Protein AF-A0A8H3S093-F1 (afdb_monomer)

InterPro domains:
  IPR012475 Fucose-specific lectin [PF07938] (2-102)

Solvent-accessible surface area (backbone atoms only — not comparable to full-atom values): 6795 Å² total; per-residue (Å²): 112,37,74,47,97,87,77,40,79,42,87,49,93,78,81,72,85,87,65,58,88,87,46,29,66,22,63,36,65,46,97,79,62,31,41,37,40,36,40,34,33,66,38,38,43,39,41,48,46,46,83,92,44,96,62,79,44,76,58,61,65,67,68,41,68,28,38,77,83,28,59,41,44,48,49,57,48,78,70,92,85,45,56,35,36,42,38,40,34,24,60,47,101,90,40,76,35,44,38,38,42,41,76,102,47,84,46,79,51,83,73,81,84,129

Mean predicted aligned error: 9.47 Å

Secondary structure (DSSP, 8-state):
-EEETTTEEE------TTPPTT--EEEEE-TTS-EEEEE-SSEEEEEEE-SS----B------EE--TT--EEEEEEE-SS-EEEEEEEEEETTEEEEEEEETTEEEEE-----

Structure (mmCIF, N/CA/C/O backbone):
data_AF-A0A8H3S093-F1
#
_entry.id   AF-A0A8H3S093-F1
#
loop_
_atom_site.group_PDB
_atom_site.id
_atom_site.type_symbol
_atom_site.label_atom_id
_atom_site.label_alt_id
_atom_site.label_comp_id
_atom_site.label_asym_id
_atom_site.label_entity_id
_atom_site.label_seq_id
_atom_site.pdbx_PDB_ins_code
_atom_site.Cartn_x
_atom_site.Cartn_y
_atom_site.Cartn_z
_atom_site.occupancy
_atom_site.B_iso_or_equiv
_atom_site.auth_seq_id
_atom_site.auth_comp_id
_atom_site.auth_asym_id
_atom_site.auth_atom_id
_atom_site.pdbx_PDB_model_num
ATOM 1 N N . MET A 1 1 ? 12.027 3.889 4.904 1.00 78.25 1 MET A N 1
ATOM 2 C CA . MET A 1 1 ? 13.365 3.557 4.366 1.00 78.25 1 MET A CA 1
ATOM 3 C C . MET A 1 1 ? 13.195 3.205 2.900 1.00 78.25 1 MET A C 1
ATOM 5 O O . MET A 1 1 ? 12.132 2.703 2.552 1.00 78.25 1 MET A O 1
ATOM 9 N N . ALA A 1 2 ? 14.175 3.507 2.061 1.00 81.44 2 ALA A N 1
ATOM 10 C CA . ALA A 1 2 ? 14.236 3.078 0.668 1.00 81.44 2 ALA A CA 1
ATOM 11 C C . ALA A 1 2 ? 15.489 2.216 0.494 1.00 81.44 2 ALA A C 1
ATOM 13 O O . ALA A 1 2 ? 16.466 2.439 1.204 1.00 81.44 2 ALA A O 1
ATOM 14 N N . HIS A 1 3 ? 15.439 1.226 -0.389 1.00 86.38 3 HIS A N 1
ATOM 15 C CA . HIS A 1 3 ? 16.605 0.432 -0.753 1.00 86.38 3 HIS A CA 1
ATOM 16 C C . HIS A 1 3 ? 16.798 0.523 -2.258 1.00 86.38 3 HIS A C 1
ATOM 18 O O . HIS A 1 3 ? 15.862 0.237 -3.005 1.00 86.38 3 HIS A O 1
ATOM 24 N N . ASP A 1 4 ? 18.001 0.863 -2.692 1.00 87.75 4 ASP A N 1
ATOM 25 C CA . ASP A 1 4 ? 18.434 0.704 -4.076 1.00 87.75 4 ASP A CA 1
ATOM 26 C C . ASP A 1 4 ? 19.730 -0.115 -4.122 1.00 87.75 4 ASP A C 1
ATOM 28 O O . ASP A 1 4 ? 20.424 -0.264 -3.114 1.00 87.75 4 ASP A O 1
ATOM 32 N N . SER A 1 5 ? 20.014 -0.723 -5.274 1.00 91.50 5 SER A N 1
ATOM 33 C CA . SER A 1 5 ? 21.160 -1.627 -5.434 1.00 91.50 5 SER A CA 1
ATOM 34 C C . SER A 1 5 ? 22.510 -0.946 -5.243 1.00 91.50 5 SER A C 1
ATOM 36 O O . SER A 1 5 ? 23.484 -1.628 -4.929 1.00 91.50 5 SER A O 1
ATOM 38 N N . ASP A 1 6 ? 22.568 0.371 -5.430 1.00 93.50 6 ASP A N 1
ATOM 39 C CA . ASP A 1 6 ? 23.817 1.112 -5.569 1.00 93.50 6 ASP A CA 1
ATOM 40 C C . ASP A 1 6 ? 24.219 1.774 -4.246 1.00 93.50 6 ASP A C 1
ATOM 42 O O . ASP A 1 6 ? 25.403 1.864 -3.919 1.00 93.50 6 ASP A O 1
ATOM 46 N N . SER A 1 7 ? 23.234 2.215 -3.462 1.00 90.06 7 SER A N 1
ATOM 47 C CA . SER A 1 7 ? 23.413 2.957 -2.214 1.00 90.06 7 SER A CA 1
ATOM 48 C C . SER A 1 7 ? 22.907 2.216 -0.969 1.00 90.06 7 SER A C 1
ATOM 50 O O . SER A 1 7 ? 23.182 2.635 0.159 1.00 90.06 7 SER A O 1
ATOM 52 N N . GLY A 1 8 ? 22.232 1.074 -1.146 1.00 93.12 8 GLY A N 1
ATOM 53 C CA . GLY A 1 8 ? 21.691 0.269 -0.054 1.00 93.12 8 GLY A CA 1
ATOM 54 C C . GLY A 1 8 ? 20.500 0.943 0.630 1.00 93.12 8 GLY A C 1
ATOM 55 O O . GLY A 1 8 ? 19.668 1.577 -0.015 1.00 93.12 8 GLY A O 1
ATOM 56 N N . TRP A 1 9 ? 20.374 0.776 1.952 1.00 92.94 9 TRP A N 1
ATOM 57 C CA . TRP A 1 9 ? 19.267 1.356 2.722 1.00 92.94 9 TRP A CA 1
ATOM 58 C C . TRP A 1 9 ? 19.492 2.839 3.029 1.00 92.94 9 TRP A C 1
ATOM 60 O O . TRP A 1 9 ? 20.411 3.202 3.761 1.00 92.94 9 TRP A O 1
ATOM 70 N N . THR A 1 10 ? 18.580 3.689 2.565 1.00 91.00 10 THR A N 1
ATOM 71 C CA . THR A 1 10 ? 18.584 5.136 2.801 1.00 91.00 10 THR A CA 1
ATOM 72 C C . THR A 1 10 ? 17.262 5.630 3.400 1.00 91.00 10 THR A C 1
ATOM 74 O O . THR A 1 10 ? 16.228 4.941 3.424 1.00 91.00 10 THR A O 1
ATOM 77 N N . LEU A 1 11 ? 17.274 6.852 3.942 1.00 85.69 11 LEU A N 1
ATOM 78 C CA . LEU A 1 11 ? 16.047 7.529 4.355 1.00 85.69 11 LEU A CA 1
ATOM 79 C C . LEU A 1 11 ? 15.252 7.935 3.110 1.00 85.69 11 LEU A C 1
ATOM 81 O O . LEU A 1 11 ? 15.689 8.759 2.313 1.00 85.69 11 LEU A O 1
ATOM 85 N N . GLY A 1 12 ? 14.062 7.354 2.958 1.00 77.75 12 GLY A N 1
ATOM 86 C CA . GLY A 1 12 ? 13.149 7.701 1.872 1.00 77.75 12 GLY A CA 1
ATOM 87 C C . GLY A 1 12 ? 12.471 9.050 2.114 1.00 77.75 12 GLY A C 1
ATOM 88 O O . GLY A 1 12 ? 12.177 9.409 3.250 1.00 77.75 12 GLY A O 1
ATOM 89 N N . SER A 1 13 ? 12.160 9.770 1.036 1.00 75.81 13 SER A N 1
ATOM 90 C CA . SER A 1 13 ? 11.516 11.092 1.086 1.00 75.81 13 SER A CA 1
ATOM 91 C C . SER A 1 13 ? 9.987 11.048 1.264 1.00 75.81 13 SER A C 1
ATOM 93 O O . SER A 1 13 ? 9.328 12.075 1.119 1.00 75.81 13 SER A O 1
ATOM 95 N N . PHE A 1 14 ? 9.399 9.861 1.431 1.00 76.81 14 PHE A N 1
ATOM 96 C CA . PHE A 1 14 ? 7.949 9.670 1.450 1.00 76.81 14 PHE A CA 1
ATOM 97 C C . PHE A 1 14 ? 7.385 9.859 2.860 1.00 76.81 14 PHE A C 1
ATOM 99 O O . PHE A 1 14 ? 7.907 9.298 3.823 1.00 76.81 14 PHE A O 1
ATOM 106 N N . SER A 1 15 ? 6.283 10.599 2.963 1.00 75.12 15 SER A N 1
ATOM 107 C CA . SER A 1 15 ? 5.515 10.763 4.193 1.00 75.12 15 SER A CA 1
ATOM 108 C C . SER A 1 15 ? 4.017 10.757 3.892 1.00 75.12 15 SER A C 1
ATOM 110 O O . SER A 1 15 ? 3.572 11.265 2.863 1.00 75.12 15 SER A O 1
ATOM 112 N N . VAL A 1 16 ? 3.234 10.173 4.802 1.00 72.00 16 VAL A N 1
ATOM 113 C CA . VAL A 1 16 ? 1.769 10.252 4.773 1.00 72.00 16 VAL A CA 1
ATOM 114 C C . VAL A 1 16 ? 1.354 11.407 5.686 1.00 72.00 16 VAL A C 1
ATOM 116 O O . VAL A 1 16 ? 1.550 11.307 6.902 1.00 72.00 16 VAL A O 1
ATOM 119 N N . PRO A 1 17 ? 0.824 12.519 5.150 1.00 68.25 17 PRO A N 1
ATOM 120 C CA . PRO A 1 17 ? 0.384 13.626 5.987 1.00 68.25 17 PRO A CA 1
ATOM 121 C C . PRO A 1 17 ? -0.814 13.193 6.840 1.00 68.25 17 PRO A C 1
ATOM 123 O O . PRO 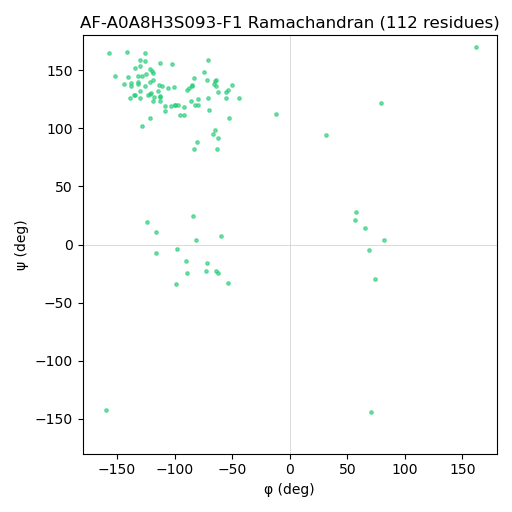A 1 17 ? -1.726 12.537 6.343 1.00 68.25 17 PRO A O 1
ATOM 126 N N . ASN A 1 18 ? -0.828 13.595 8.113 1.00 70.44 18 ASN A N 1
ATOM 127 C CA . ASN A 1 18 ? -1.937 13.357 9.048 1.00 70.44 18 ASN A CA 1
ATOM 128 C C . ASN A 1 18 ? -2.309 11.874 9.259 1.00 70.44 18 ASN A C 1
ATOM 130 O O . ASN A 1 18 ? -3.460 11.571 9.575 1.00 70.44 18 ASN A O 1
ATOM 134 N N . ALA A 1 19 ? -1.360 10.945 9.094 1.00 71.56 19 ALA A N 1
ATOM 135 C CA . ALA A 1 19 ? -1.582 9.550 9.466 1.00 71.56 19 ALA A CA 1
ATOM 136 C C . ALA A 1 19 ? -1.837 9.440 10.978 1.00 71.56 19 ALA A C 1
ATOM 138 O O . ALA A 1 19 ? -1.084 9.985 11.789 1.00 71.56 19 ALA A O 1
ATOM 139 N N . ILE A 1 20 ? -2.895 8.724 11.355 1.00 79.56 20 ILE A N 1
ATOM 140 C CA . ILE A 1 20 ? -3.181 8.423 12.757 1.00 79.56 20 ILE A CA 1
ATOM 141 C C . ILE A 1 20 ? -2.144 7.383 13.218 1.00 79.56 20 ILE A C 1
ATOM 143 O O . ILE A 1 20 ? -1.774 6.498 12.438 1.00 79.56 20 ILE A O 1
ATOM 147 N N . PRO A 1 21 ? -1.626 7.454 14.458 1.00 83.31 21 PRO A N 1
ATOM 148 C CA . PRO A 1 21 ? -0.778 6.393 14.986 1.00 83.31 21 PRO A CA 1
ATOM 149 C C . PRO A 1 21 ? -1.427 5.018 14.794 1.00 83.31 21 PRO A C 1
ATOM 151 O O . PRO A 1 21 ? -2.623 4.863 15.017 1.00 83.31 21 PRO A O 1
ATOM 154 N N . GLN A 1 22 ? -0.626 4.029 14.387 1.00 82.44 22 GLN A N 1
ATOM 155 C CA . GLN A 1 22 ? -1.083 2.663 14.084 1.00 82.44 22 GLN A CA 1
ATOM 156 C C . GLN A 1 22 ? -2.024 2.533 12.871 1.00 82.44 22 GLN A C 1
ATOM 158 O O . GLN A 1 22 ? -2.608 1.471 12.665 1.00 82.44 22 GLN A O 1
ATOM 163 N N . THR A 1 23 ? -2.137 3.564 12.027 1.00 83.06 23 THR A N 1
ATOM 164 C CA . THR A 1 23 ? -2.782 3.444 10.715 1.00 83.06 23 THR A CA 1
ATOM 165 C C . THR A 1 23 ? -2.129 2.323 9.902 1.00 83.06 23 THR A C 1
ATOM 167 O O . THR A 1 23 ? -0.915 2.317 9.683 1.00 83.06 23 THR A O 1
ATOM 170 N N . ALA A 1 24 ? -2.952 1.387 9.427 1.00 85.94 24 ALA A N 1
ATOM 171 C CA . ALA A 1 24 ? -2.518 0.344 8.510 1.00 85.94 24 ALA A CA 1
ATOM 172 C C . ALA A 1 24 ? -2.085 0.954 7.172 1.00 85.94 24 ALA A C 1
ATOM 174 O O . ALA A 1 24 ? -2.725 1.880 6.670 1.00 85.94 24 ALA A O 1
ATOM 175 N N . LEU A 1 25 ? -1.020 0.409 6.589 1.00 85.69 25 LEU A N 1
ATOM 176 C CA . LEU A 1 25 ? -0.474 0.828 5.304 1.00 85.69 25 LEU A CA 1
ATOM 177 C C . LEU A 1 25 ? -0.384 -0.376 4.371 1.00 85.69 25 LEU A C 1
ATOM 179 O O . LEU A 1 25 ? 0.102 -1.430 4.776 1.00 85.69 25 LEU A O 1
ATOM 183 N N . ALA A 1 26 ? -0.786 -0.195 3.117 1.00 87.06 26 ALA A N 1
ATOM 184 C CA . ALA A 1 26 ? -0.457 -1.103 2.028 1.00 87.06 26 ALA A CA 1
ATOM 185 C C . ALA A 1 26 ? 0.221 -0.330 0.908 1.00 87.06 26 ALA A C 1
ATOM 187 O O . ALA A 1 26 ? -0.078 0.838 0.657 1.00 87.06 26 ALA A O 1
ATOM 188 N N . VAL A 1 27 ? 1.138 -1.003 0.229 1.00 85.25 27 VAL A N 1
ATOM 189 C CA . VAL A 1 27 ? 1.907 -0.424 -0.864 1.00 85.25 27 VAL A CA 1
ATOM 190 C C . VAL A 1 27 ? 1.861 -1.383 -2.035 1.00 85.25 27 VAL A C 1
ATOM 192 O O . VAL A 1 27 ? 2.002 -2.591 -1.857 1.00 85.25 27 VAL A O 1
ATOM 195 N N . THR A 1 28 ? 1.684 -0.840 -3.230 1.00 85.62 28 THR A N 1
ATOM 196 C CA . THR A 1 28 ? 1.880 -1.579 -4.471 1.00 85.62 28 THR A CA 1
ATOM 197 C C . THR A 1 28 ? 2.682 -0.739 -5.454 1.00 85.62 28 THR A C 1
ATOM 199 O O . THR A 1 28 ? 2.676 0.494 -5.392 1.00 85.62 28 THR A O 1
ATOM 202 N N . THR A 1 29 ? 3.414 -1.418 -6.327 1.00 82.06 29 THR A N 1
ATOM 203 C CA . THR A 1 29 ? 4.185 -0.805 -7.404 1.00 82.06 29 THR A CA 1
ATOM 204 C C . THR A 1 29 ? 3.586 -1.188 -8.743 1.00 82.06 29 THR A C 1
ATOM 206 O O . THR A 1 29 ? 2.877 -2.188 -8.868 1.00 82.06 29 THR A O 1
ATOM 209 N N . THR A 1 30 ? 3.836 -0.366 -9.748 1.00 75.94 30 THR A N 1
ATOM 210 C CA . THR A 1 30 ? 3.243 -0.506 -11.075 1.00 75.94 30 THR A CA 1
ATOM 211 C C . THR A 1 30 ? 4.338 -0.435 -12.133 1.00 75.94 30 THR A C 1
ATOM 213 O O . THR A 1 30 ? 5.441 0.037 -11.861 1.00 75.94 30 THR A O 1
ATOM 216 N N . GLU A 1 31 ? 4.065 -0.959 -13.329 1.00 72.69 31 GLU A N 1
ATOM 217 C CA . GLU A 1 31 ? 5.069 -1.070 -14.403 1.00 72.69 31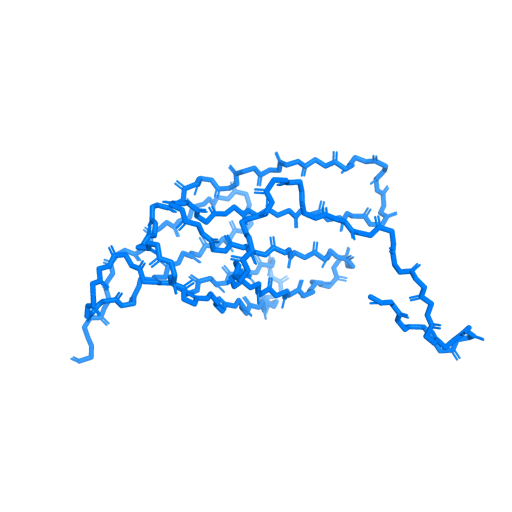 GLU A CA 1
ATOM 218 C C . GLU A 1 31 ? 5.602 0.293 -14.875 1.00 72.69 31 GLU A C 1
ATOM 220 O O . GLU A 1 31 ? 6.730 0.387 -15.342 1.00 72.69 31 GLU A O 1
ATOM 225 N N . ASP A 1 32 ? 4.826 1.363 -14.698 1.00 69.25 32 ASP A N 1
ATOM 226 C CA . ASP A 1 32 ? 5.211 2.755 -14.955 1.00 69.25 32 ASP A CA 1
ATOM 227 C C . ASP A 1 32 ? 5.966 3.407 -13.779 1.00 69.25 32 ASP A C 1
ATOM 229 O O . ASP A 1 32 ? 5.922 4.627 -13.610 1.00 69.25 32 ASP A O 1
ATOM 233 N N . GLU A 1 33 ? 6.616 2.594 -12.939 1.00 66.62 33 GLU A N 1
ATOM 234 C CA . GLU A 1 33 ? 7.357 3.004 -11.736 1.00 66.62 33 GLU A CA 1
ATOM 235 C C . GLU A 1 33 ? 6.516 3.802 -10.723 1.00 66.62 33 GLU A C 1
ATOM 237 O O . GLU A 1 33 ? 7.034 4.527 -9.866 1.00 66.62 33 GLU A O 1
ATOM 242 N N . GLY A 1 34 ? 5.192 3.670 -10.796 1.00 73.69 34 GLY A N 1
ATOM 243 C CA . GLY A 1 34 ? 4.281 4.267 -9.837 1.00 73.69 34 GLY A CA 1
ATOM 244 C C . GLY A 1 34 ? 4.373 3.544 -8.500 1.00 73.69 34 GLY A C 1
ATOM 245 O O . GLY A 1 34 ? 4.189 2.331 -8.417 1.00 73.69 34 GLY A O 1
ATOM 246 N N . ILE A 1 35 ? 4.614 4.292 -7.423 1.00 76.94 35 ILE A N 1
ATOM 247 C CA . ILE A 1 35 ? 4.409 3.792 -6.059 1.00 76.94 35 ILE A CA 1
ATOM 248 C C . ILE A 1 35 ? 3.040 4.275 -5.601 1.00 76.94 35 ILE A C 1
ATOM 250 O O . ILE A 1 35 ? 2.799 5.485 -5.526 1.00 76.94 35 ILE A O 1
ATOM 254 N N . HIS A 1 36 ? 2.166 3.325 -5.285 1.00 77.88 36 HIS A N 1
ATOM 255 C CA . HIS A 1 36 ? 0.825 3.563 -4.776 1.00 77.88 36 HIS A CA 1
ATOM 256 C C . HIS A 1 36 ? 0.774 3.181 -3.303 1.00 77.88 36 HIS A C 1
ATOM 258 O O . HIS A 1 36 ? 1.010 2.027 -2.945 1.00 77.88 36 HIS A O 1
ATOM 264 N N . VAL A 1 37 ? 0.468 4.154 -2.448 1.00 79.00 37 VAL A N 1
ATOM 265 C CA . VAL A 1 37 ? 0.341 3.944 -1.004 1.00 79.00 37 VAL A CA 1
ATOM 266 C C . VAL A 1 37 ? -1.108 4.132 -0.590 1.00 79.00 37 VAL A C 1
ATOM 268 O O . VAL A 1 37 ? -1.709 5.171 -0.869 1.00 79.00 37 VAL A O 1
ATOM 271 N N . TYR A 1 38 ? -1.633 3.128 0.103 1.00 81.00 38 TYR A N 1
ATOM 272 C CA . TYR A 1 38 ? -2.964 3.097 0.686 1.00 81.00 38 TYR A CA 1
ATOM 273 C C . TYR A 1 38 ? -2.844 3.086 2.195 1.00 81.00 38 TYR A C 1
ATOM 275 O O . TYR A 1 38 ? -2.013 2.364 2.748 1.00 81.00 38 TYR A O 1
ATOM 283 N N . TYR A 1 39 ? -3.673 3.873 2.865 1.00 79.06 39 TYR A N 1
ATOM 284 C CA . TYR A 1 39 ? -3.641 3.959 4.315 1.00 79.06 39 TYR A CA 1
ATOM 285 C C . TYR A 1 39 ? -5.042 3.972 4.917 1.00 79.06 39 TYR A C 1
ATOM 287 O O . TYR A 1 39 ? -5.959 4.581 4.366 1.00 79.06 39 TYR A O 1
ATOM 295 N N . GLY A 1 40 ? -5.191 3.247 6.027 1.00 68.94 40 GLY A N 1
ATOM 296 C CA . GLY A 1 40 ? -6.445 3.058 6.753 1.00 68.94 40 GLY A CA 1
ATOM 297 C C . GLY A 1 40 ? -6.750 4.176 7.754 1.00 68.94 40 GLY A C 1
ATOM 298 O O . GLY A 1 40 ? -5.885 4.617 8.514 1.00 68.94 40 GLY A O 1
ATOM 299 N N . GLY A 1 41 ? -8.010 4.606 7.790 1.00 68.75 41 GLY A N 1
ATOM 300 C CA . GLY A 1 41 ? -8.544 5.593 8.730 1.00 68.75 41 GLY A CA 1
ATOM 301 C C . GLY A 1 41 ? -10.066 5.472 8.824 1.00 68.75 41 GLY A C 1
ATOM 302 O O . GLY A 1 41 ? -10.602 4.371 8.744 1.00 68.75 41 GLY A O 1
ATOM 303 N N . SER A 1 42 ? -10.781 6.593 8.944 1.00 58.88 42 SER A N 1
ATOM 304 C CA . SER A 1 42 ? -12.219 6.640 8.615 1.00 58.88 42 SER A CA 1
ATOM 305 C C . SER A 1 42 ? -12.470 6.555 7.104 1.00 58.88 42 SER A C 1
ATOM 307 O O . SER A 1 42 ? -13.590 6.277 6.673 1.00 58.88 42 SER A O 1
ATOM 309 N N . THR A 1 43 ? -11.423 6.790 6.311 1.00 62.53 43 THR A N 1
ATOM 310 C CA . THR A 1 43 ? -11.441 6.750 4.854 1.00 62.53 43 THR A CA 1
ATOM 311 C C . THR A 1 43 ? -10.131 6.191 4.304 1.00 62.53 43 THR A C 1
ATOM 313 O O . THR A 1 43 ? -9.054 6.566 4.768 1.00 62.53 43 THR A O 1
ATOM 316 N N . ILE A 1 44 ? -10.217 5.330 3.288 1.00 61.41 44 ILE A N 1
ATOM 317 C CA . ILE A 1 44 ? -9.063 4.859 2.516 1.00 61.41 44 ILE A CA 1
ATOM 318 C C . ILE A 1 44 ? -8.679 5.928 1.499 1.00 61.41 44 ILE A C 1
ATOM 320 O O . ILE A 1 44 ? -9.504 6.341 0.685 1.00 61.41 44 ILE A O 1
ATOM 324 N N . ALA A 1 45 ? -7.422 6.359 1.526 1.00 62.28 45 ALA A N 1
ATOM 325 C CA . ALA A 1 45 ? -6.866 7.302 0.562 1.00 62.28 45 ALA A CA 1
ATOM 326 C C . ALA A 1 45 ? -5.692 6.679 -0.201 1.00 62.28 45 ALA A C 1
ATOM 328 O O . ALA A 1 45 ? -4.971 5.834 0.327 1.00 62.28 45 ALA A O 1
ATOM 329 N N . CYS A 1 46 ? -5.513 7.116 -1.448 1.00 64.44 46 CYS A N 1
ATOM 330 C CA . CYS A 1 46 ? -4.431 6.695 -2.332 1.00 64.44 46 CYS A CA 1
ATOM 331 C C . CYS A 1 46 ? -3.464 7.856 -2.560 1.00 64.44 46 CYS A C 1
ATOM 333 O O . CYS A 1 46 ? -3.885 8.979 -2.849 1.00 64.44 46 CYS A O 1
ATOM 335 N N . TRP A 1 47 ? -2.166 7.571 -2.503 1.00 64.56 47 TRP A N 1
ATOM 336 C CA . TRP A 1 47 ? -1.120 8.497 -2.919 1.00 64.56 47 TRP A CA 1
ATOM 337 C C . TRP A 1 47 ? -0.271 7.870 -4.017 1.00 64.56 47 TRP A C 1
ATOM 339 O O . TRP A 1 47 ? 0.196 6.745 -3.851 1.00 64.56 47 TRP A O 1
ATOM 349 N N . ARG A 1 48 ? -0.070 8.590 -5.126 1.00 63.34 48 ARG A N 1
ATOM 350 C CA . ARG A 1 48 ? 0.773 8.151 -6.243 1.00 63.34 48 ARG A CA 1
ATOM 351 C C . ARG A 1 48 ? 1.996 9.051 -6.337 1.00 63.34 48 ARG A C 1
ATOM 353 O O . ARG A 1 48 ? 1.859 10.261 -6.504 1.00 63.34 48 ARG A O 1
ATOM 360 N N . LYS A 1 49 ? 3.188 8.457 -6.284 1.00 58.12 49 LYS A N 1
ATOM 361 C CA . LYS A 1 49 ? 4.425 9.113 -6.724 1.00 58.12 49 LYS A CA 1
ATOM 362 C C . LYS A 1 49 ? 4.755 8.601 -8.124 1.00 58.12 49 LYS A C 1
ATOM 364 O O . LYS A 1 49 ? 4.923 7.398 -8.281 1.00 58.12 49 LYS A O 1
ATOM 369 N N . SER A 1 50 ? 4.832 9.488 -9.115 1.00 56.12 50 SER A N 1
ATOM 370 C CA . SER A 1 50 ? 5.373 9.163 -10.442 1.00 56.12 50 SER A CA 1
ATOM 371 C C . SER A 1 50 ? 6.810 9.675 -10.532 1.00 56.12 50 SER A C 1
ATOM 373 O O . SER A 1 50 ? 7.090 10.793 -10.100 1.00 56.12 50 SER A O 1
ATOM 375 N N . THR A 1 51 ? 7.724 8.868 -11.069 1.00 49.31 51 THR A N 1
ATOM 376 C CA . THR A 1 51 ? 9.116 9.262 -11.343 1.00 49.31 51 THR A CA 1
ATOM 377 C C . THR A 1 51 ? 9.226 10.225 -12.532 1.00 49.31 51 THR A C 1
ATOM 379 O O . THR A 1 51 ? 10.170 11.008 -12.593 1.00 49.31 51 THR A O 1
ATOM 382 N N . MET A 1 52 ? 8.233 10.239 -13.432 1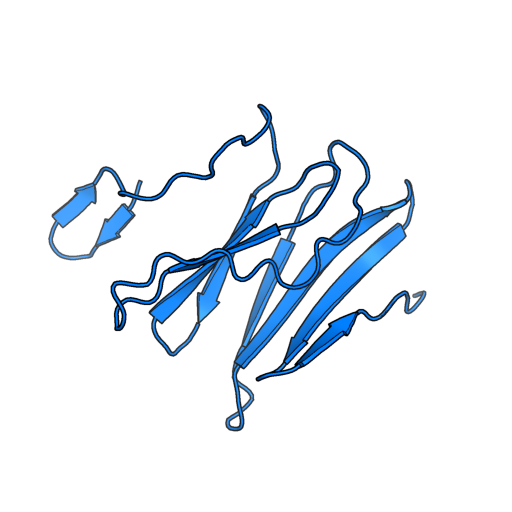.00 38.94 52 MET A N 1
ATOM 383 C CA . MET A 1 52 ? 8.238 11.028 -14.676 1.00 38.94 52 MET A CA 1
ATOM 384 C C . MET A 1 52 ? 7.652 12.441 -14.546 1.00 38.94 52 MET A C 1
ATOM 386 O O . MET A 1 52 ? 7.846 13.275 -15.429 1.00 38.94 52 MET A O 1
ATOM 390 N N . LEU A 1 53 ? 6.939 12.743 -13.460 1.00 34.12 53 LEU A N 1
ATOM 391 C CA . LEU A 1 53 ? 6.355 14.059 -13.215 1.00 34.12 53 LEU A CA 1
ATOM 392 C C . LEU A 1 53 ? 6.626 14.462 -11.767 1.00 34.12 53 LEU A C 1
ATOM 394 O O . LEU A 1 53 ? 6.259 13.754 -10.836 1.00 34.12 53 LEU A O 1
ATOM 398 N N . THR A 1 54 ? 7.162 15.665 -11.563 1.00 33.75 54 THR A N 1
ATOM 399 C CA . THR A 1 54 ? 7.254 16.364 -10.263 1.00 33.75 54 THR A CA 1
ATOM 400 C C . THR A 1 54 ? 5.889 16.627 -9.609 1.00 33.75 54 THR A C 1
ATOM 402 O O . THR A 1 54 ? 5.801 17.303 -8.583 1.00 33.75 54 THR A O 1
ATOM 405 N N . GLN A 1 55 ? 4.807 16.086 -10.170 1.00 36.69 55 GLN A N 1
ATOM 406 C CA . GLN A 1 55 ? 3.463 16.195 -9.648 1.00 36.69 55 GLN A CA 1
ATOM 407 C C . GLN A 1 55 ? 3.228 15.139 -8.566 1.00 36.69 55 GLN A C 1
ATOM 409 O O . GLN A 1 55 ? 2.650 14.074 -8.763 1.00 36.69 55 GLN A O 1
ATOM 414 N N . VAL A 1 56 ? 3.696 15.501 -7.380 1.00 40.31 56 VAL A N 1
ATOM 415 C CA . VAL A 1 56 ? 3.256 14.978 -6.094 1.00 40.31 56 VAL A CA 1
ATOM 416 C C . VAL A 1 56 ? 1.792 15.394 -5.910 1.00 40.31 56 VAL A C 1
ATOM 418 O O . VAL A 1 56 ? 1.501 16.537 -5.566 1.00 40.31 56 VAL A O 1
ATOM 421 N N . GLY A 1 57 ? 0.857 14.494 -6.206 1.00 41.75 57 GLY A N 1
ATOM 422 C CA . GLY A 1 57 ? -0.570 14.799 -6.185 1.00 41.75 57 GLY A CA 1
ATOM 423 C C . GLY A 1 57 ? -1.378 13.726 -5.474 1.00 41.75 57 GLY A C 1
ATOM 424 O O . GLY A 1 57 ? -1.304 12.547 -5.813 1.00 41.75 57 GLY A O 1
ATOM 425 N N . MET A 1 58 ? -2.208 14.149 -4.520 1.00 40.12 58 MET A N 1
ATOM 426 C CA . MET A 1 58 ? -3.326 13.341 -4.048 1.00 40.12 58 MET A CA 1
ATOM 427 C C . MET A 1 58 ? -4.333 13.221 -5.192 1.00 40.12 58 MET A C 1
ATOM 429 O O . MET A 1 58 ? -5.188 14.085 -5.365 1.00 40.12 58 MET A O 1
ATOM 433 N N . THR A 1 59 ? -4.274 12.153 -5.980 1.00 46.41 59 THR A N 1
ATOM 434 C CA . THR A 1 59 ? -5.506 11.681 -6.611 1.00 46.41 59 THR A CA 1
ATOM 435 C C . THR A 1 59 ? -6.207 10.887 -5.526 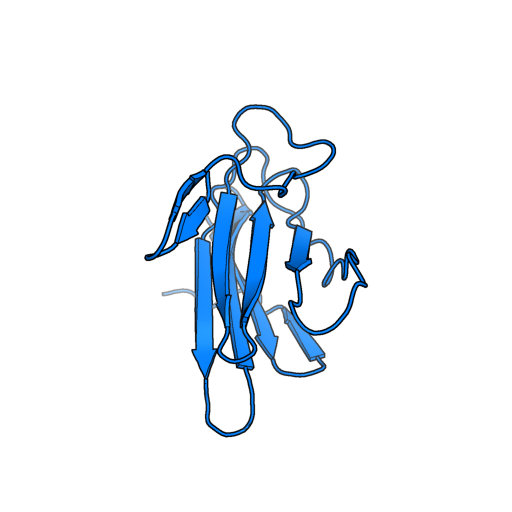1.00 46.41 59 THR A C 1
ATOM 437 O O . THR A 1 59 ? -5.954 9.696 -5.360 1.00 46.41 59 THR A O 1
ATOM 440 N N . ALA A 1 60 ? -7.019 11.569 -4.713 1.00 45.56 60 ALA A N 1
ATOM 441 C CA . ALA A 1 60 ? -7.961 10.902 -3.830 1.00 45.56 60 ALA A CA 1
ATOM 442 C C . ALA A 1 60 ? -8.941 10.146 -4.733 1.00 45.56 60 ALA A C 1
ATOM 444 O O . ALA A 1 60 ? -9.994 10.658 -5.104 1.00 45.56 60 ALA A O 1
ATOM 445 N N . ALA A 1 61 ? -8.537 8.958 -5.179 1.00 47.59 61 ALA A N 1
ATOM 446 C CA . ALA A 1 61 ? -9.394 8.008 -5.848 1.00 47.59 61 ALA A CA 1
ATOM 447 C C . ALA A 1 61 ? -10.463 7.644 -4.818 1.00 47.59 61 ALA A C 1
ATOM 449 O O . ALA A 1 61 ? -10.211 6.823 -3.949 1.00 47.59 61 ALA A O 1
ATOM 450 N N . SER A 1 62 ? -11.574 8.392 -4.851 1.00 54.06 62 SER A N 1
ATOM 451 C CA . SER A 1 62 ? -12.790 8.256 -4.040 1.00 54.06 62 SER A CA 1
ATOM 452 C C . SER A 1 62 ? -12.534 7.710 -2.637 1.00 54.06 62 SER A C 1
ATOM 454 O O . SER A 1 62 ? -12.496 6.495 -2.462 1.00 54.06 62 SER A O 1
ATOM 456 N N . ALA A 1 63 ? -12.370 8.589 -1.649 1.00 61.28 63 ALA A N 1
ATOM 457 C CA . ALA A 1 63 ? -12.181 8.171 -0.268 1.00 61.28 63 ALA A CA 1
ATOM 458 C C . ALA A 1 63 ? -13.307 7.201 0.148 1.00 61.28 63 ALA A C 1
ATOM 460 O O . ALA A 1 63 ? -14.462 7.610 0.263 1.00 61.28 63 ALA A O 1
ATOM 461 N N . GLN A 1 64 ? -12.985 5.916 0.312 1.00 70.00 64 GLN A N 1
ATOM 462 C CA . GLN A 1 64 ? -13.960 4.893 0.699 1.00 70.00 64 GLN A CA 1
ATOM 463 C C . GLN A 1 64 ? -14.005 4.808 2.214 1.00 70.00 64 GLN A C 1
ATOM 465 O O . GLN A 1 64 ? -12.949 4.767 2.842 1.00 70.00 64 GLN A O 1
ATOM 470 N N . SER A 1 65 ? -15.200 4.798 2.804 1.00 75.44 65 SER A N 1
ATOM 471 C CA . SER A 1 65 ? -15.317 4.690 4.258 1.00 75.44 65 SER A CA 1
ATOM 472 C C . SER A 1 65 ? -14.780 3.342 4.731 1.00 75.44 65 SER A C 1
ATOM 474 O O . SER A 1 65 ? -15.068 2.321 4.121 1.00 75.44 65 SER A O 1
ATOM 476 N N . SER A 1 66 ? -14.007 3.336 5.810 1.00 79.00 66 SER A N 1
ATOM 477 C CA . SER A 1 66 ? -13.547 2.116 6.473 1.00 79.00 66 SER A CA 1
ATOM 478 C C . SER A 1 66 ? -13.816 2.201 7.966 1.00 79.00 66 SER A C 1
ATOM 480 O O . SER A 1 66 ? -13.853 3.298 8.535 1.00 79.00 66 SER A O 1
ATOM 482 N N . ILE A 1 67 ? -13.969 1.050 8.623 1.00 84.44 67 ILE A N 1
ATOM 483 C CA . ILE A 1 67 ? -14.026 1.036 10.086 1.00 84.44 67 ILE A CA 1
ATOM 484 C C . ILE A 1 67 ? -12.679 1.512 10.662 1.00 84.44 67 ILE A C 1
ATOM 486 O O . ILE A 1 67 ? -11.620 1.158 10.128 1.00 84.44 67 ILE A O 1
ATOM 490 N N . PRO A 1 68 ? -12.678 2.296 11.755 1.00 83.12 68 PRO A N 1
ATOM 491 C CA . PRO A 1 68 ? -11.444 2.651 12.441 1.00 83.12 68 PRO A CA 1
ATOM 492 C C . PRO A 1 68 ? -10.652 1.401 12.837 1.00 83.12 68 PRO A C 1
ATOM 494 O O . PRO A 1 68 ? -11.205 0.466 13.410 1.00 83.12 68 PRO A O 1
ATOM 497 N N . GLY A 1 69 ? -9.356 1.388 12.526 1.00 81.44 69 GLY A N 1
ATOM 498 C CA . GLY A 1 69 ? -8.490 0.233 12.780 1.00 81.44 69 GLY A CA 1
ATOM 499 C C . GLY A 1 69 ? -8.572 -0.879 11.729 1.00 81.44 69 GLY A C 1
ATOM 500 O O . GLY A 1 69 ? -7.895 -1.891 11.893 1.00 81.44 69 GLY A O 1
ATOM 501 N N . SER A 1 70 ? -9.340 -0.699 10.645 1.00 84.31 70 SER A N 1
ATOM 502 C CA . SER A 1 70 ? -9.306 -1.616 9.502 1.00 84.31 70 SER A CA 1
ATOM 503 C C . SER A 1 70 ? -7.876 -1.789 8.999 1.00 84.31 70 SER A C 1
ATOM 505 O O . SER A 1 70 ? -7.166 -0.814 8.735 1.00 84.31 70 SER A O 1
ATOM 507 N N . LEU A 1 71 ? -7.489 -3.041 8.775 1.00 88.25 71 LEU A N 1
ATOM 508 C CA . LEU A 1 71 ? -6.310 -3.344 7.976 1.00 88.25 71 LEU A CA 1
ATOM 509 C C . LEU A 1 71 ? -6.589 -3.022 6.505 1.00 88.25 71 LEU A C 1
ATOM 511 O O . LEU A 1 71 ? -7.744 -2.944 6.076 1.00 88.25 71 LEU A O 1
ATOM 515 N N . VAL A 1 72 ? -5.523 -2.820 5.739 1.00 85.94 72 VAL A N 1
ATOM 516 C CA . VAL A 1 72 ? -5.603 -2.548 4.307 1.00 85.94 72 VAL A CA 1
ATOM 517 C C . VAL A 1 72 ? -4.609 -3.447 3.582 1.00 85.94 72 VAL A C 1
ATOM 519 O O . VAL A 1 72 ? -3.498 -3.664 4.065 1.00 85.94 72 VAL A O 1
ATOM 522 N N . ALA A 1 73 ? -5.012 -3.971 2.430 1.00 89.38 73 ALA A N 1
ATOM 523 C CA . ALA A 1 73 ? -4.155 -4.727 1.524 1.00 89.38 73 ALA A CA 1
ATOM 524 C C . ALA A 1 73 ? -4.337 -4.198 0.100 1.00 89.38 73 ALA A C 1
ATOM 526 O O . ALA A 1 73 ? -5.440 -3.800 -0.270 1.00 89.38 73 ALA A O 1
ATOM 527 N N . ALA A 1 74 ? -3.269 -4.193 -0.695 1.00 87.19 74 ALA A N 1
ATOM 528 C CA . ALA A 1 74 ? -3.308 -3.730 -2.076 1.00 87.19 74 ALA A CA 1
ATOM 529 C C . ALA A 1 74 ? -2.505 -4.665 -2.982 1.00 87.19 74 ALA A C 1
ATOM 531 O O . ALA A 1 74 ? -1.395 -5.066 -2.634 1.00 87.19 74 ALA A O 1
ATOM 532 N N . ILE A 1 75 ? -3.064 -4.978 -4.147 1.00 88.81 75 ILE A N 1
ATOM 533 C CA . ILE A 1 75 ? -2.401 -5.732 -5.212 1.00 88.81 75 ILE A CA 1
ATOM 534 C C . ILE A 1 75 ? -2.531 -4.971 -6.528 1.00 88.81 75 ILE A C 1
ATOM 536 O O . ILE A 1 75 ? -3.561 -4.347 -6.782 1.00 88.81 75 ILE A O 1
ATOM 540 N N . SER A 1 76 ? -1.508 -5.043 -7.371 1.00 86.44 76 SER A N 1
ATOM 541 C CA . SER A 1 76 ? -1.536 -4.517 -8.733 1.00 86.44 76 SER A CA 1
ATOM 542 C C . SER A 1 76 ? -1.253 -5.633 -9.731 1.00 86.44 76 SER A C 1
ATOM 544 O O . SER A 1 76 ? -0.568 -6.608 -9.415 1.00 86.44 76 SER A O 1
ATOM 546 N N . TRP A 1 77 ? -1.804 -5.506 -10.935 1.00 86.88 77 TRP A N 1
ATOM 547 C CA . TRP A 1 77 ? -1.470 -6.389 -12.047 1.00 86.88 77 TRP A CA 1
ATOM 548 C C . TRP A 1 77 ? -1.644 -5.688 -13.397 1.00 86.88 77 TRP A C 1
ATOM 550 O O . TRP A 1 77 ? -2.544 -4.862 -13.595 1.00 86.88 77 TRP A O 1
ATOM 560 N N . GLY A 1 78 ? -0.767 -6.032 -14.338 1.00 82.06 78 GLY A N 1
ATOM 561 C CA . GLY A 1 78 ? -0.875 -5.641 -15.739 1.00 82.06 78 GLY A CA 1
ATOM 562 C C . GLY A 1 78 ? -1.804 -6.585 -16.502 1.00 82.06 78 GLY A C 1
ATOM 563 O O . GLY A 1 78 ? -1.828 -7.789 -16.260 1.00 82.06 78 GLY A O 1
ATOM 564 N N . THR A 1 79 ? -2.579 -6.041 -17.439 1.00 77.69 79 THR A N 1
ATOM 565 C CA . THR A 1 79 ? -3.436 -6.830 -18.354 1.00 77.69 79 THR A CA 1
ATOM 566 C C . THR A 1 79 ? -3.026 -6.691 -19.822 1.00 77.69 79 THR A C 1
ATOM 568 O O . THR A 1 79 ? -3.769 -7.082 -20.715 1.00 77.69 79 THR A O 1
ATOM 571 N N . GLY A 1 80 ? -1.861 -6.096 -20.102 1.00 71.00 80 GLY A N 1
ATOM 572 C CA . GLY A 1 80 ? -1.413 -5.743 -21.457 1.00 71.00 80 GLY A CA 1
ATOM 573 C C . GLY A 1 80 ? -2.133 -4.525 -22.059 1.00 71.00 80 GLY A C 1
ATOM 574 O O . GLY A 1 80 ? -1.525 -3.770 -22.808 1.00 71.00 80 GLY A O 1
ATOM 575 N N . SER A 1 81 ? -3.393 -4.278 -21.686 1.00 68.25 81 SER A N 1
ATOM 576 C CA . SER A 1 81 ? -4.179 -3.090 -22.065 1.00 6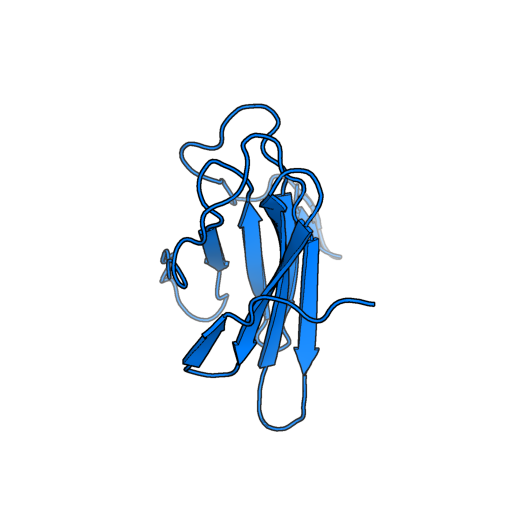8.25 81 SER A CA 1
ATOM 577 C C . SER A 1 81 ? -4.209 -1.992 -20.998 1.00 68.25 81 SER A C 1
ATOM 579 O O . SER A 1 81 ? -4.804 -0.940 -21.215 1.00 68.25 81 SER A O 1
ATOM 581 N N . GLY A 1 82 ? -3.616 -2.236 -19.828 1.00 69.31 82 GLY A N 1
ATOM 582 C CA . GLY A 1 82 ? -3.598 -1.275 -18.734 1.00 69.31 82 GLY A CA 1
ATOM 583 C C . GLY A 1 82 ? -3.277 -1.887 -17.375 1.00 69.31 82 GLY A C 1
ATOM 584 O O . GLY A 1 82 ? -3.234 -3.111 -17.195 1.00 69.31 82 GLY A O 1
ATOM 585 N N . LEU A 1 83 ? -3.060 -0.983 -16.427 1.00 76.12 83 LEU A N 1
ATOM 586 C CA . LEU A 1 83 ? -2.812 -1.263 -15.023 1.00 76.12 83 LEU A CA 1
ATOM 587 C C . LEU A 1 83 ? -4.132 -1.434 -14.263 1.00 76.12 83 LEU A C 1
ATOM 589 O O . LEU A 1 83 ? -5.051 -0.623 -14.408 1.00 76.12 83 LEU A O 1
ATOM 593 N N . ASN A 1 84 ? -4.178 -2.453 -13.411 1.00 81.56 84 ASN A N 1
ATOM 594 C CA . ASN A 1 84 ? -5.253 -2.683 -12.460 1.00 81.56 84 ASN A CA 1
ATOM 595 C C . ASN A 1 84 ? -4.693 -2.644 -11.043 1.00 81.56 84 ASN A C 1
ATOM 597 O O . ASN A 1 84 ? -3.605 -3.164 -10.793 1.00 81.56 84 ASN A O 1
ATOM 601 N N . ILE A 1 85 ? -5.452 -2.062 -10.119 1.00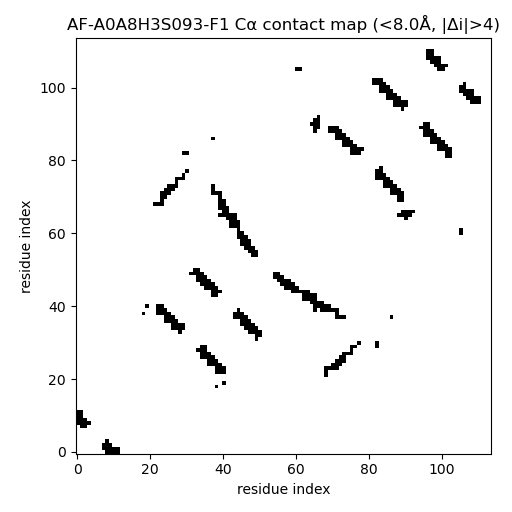 82.50 85 ILE A N 1
ATOM 602 C CA . ILE A 1 85 ? -5.156 -2.111 -8.687 1.00 82.50 85 ILE A CA 1
ATOM 603 C C . ILE A 1 85 ? -6.417 -2.537 -7.941 1.00 82.50 85 ILE A C 1
ATOM 605 O O . ILE A 1 85 ? -7.482 -1.970 -8.173 1.00 82.50 85 ILE A O 1
ATOM 609 N N . CYS A 1 86 ? -6.298 -3.504 -7.035 1.00 85.50 86 CYS A N 1
ATOM 610 C CA . CYS A 1 86 ? -7.351 -3.873 -6.093 1.00 85.50 86 CYS A CA 1
ATOM 611 C C . CYS A 1 86 ? -6.896 -3.567 -4.668 1.00 85.50 86 CYS A C 1
ATOM 613 O O . CYS A 1 86 ? -5.789 -3.937 -4.271 1.00 85.50 86 CYS A O 1
ATOM 615 N N . VAL A 1 87 ? -7.760 -2.903 -3.905 1.00 84.56 87 VAL A N 1
ATOM 616 C CA . VAL A 1 87 ? -7.547 -2.559 -2.499 1.00 84.56 87 VAL A CA 1
ATOM 617 C C . VAL A 1 87 ? -8.631 -3.226 -1.669 1.00 84.56 87 VAL A C 1
ATOM 619 O O . VAL A 1 87 ? -9.814 -3.008 -1.913 1.00 84.56 87 VAL A O 1
ATOM 622 N N . SER A 1 88 ? -8.232 -4.026 -0.686 1.00 87.69 88 SER A N 1
ATOM 623 C CA . SER A 1 88 ? -9.135 -4.696 0.255 1.00 87.69 88 SER A CA 1
ATOM 624 C C . SER A 1 88 ? -9.084 -4.015 1.620 1.00 87.69 88 SER A C 1
ATOM 626 O O . SER A 1 88 ? -7.996 -3.721 2.123 1.00 87.69 88 SER A O 1
ATOM 628 N N . PHE A 1 89 ? -10.251 -3.770 2.214 1.00 86.12 89 PHE A N 1
ATOM 629 C CA . PHE A 1 89 ? -10.416 -3.121 3.519 1.00 86.12 89 PHE A CA 1
ATOM 630 C C . PHE A 1 89 ? -11.761 -3.504 4.146 1.00 86.12 89 PHE A C 1
ATOM 632 O O . PHE A 1 89 ? -12.646 -4.021 3.470 1.00 86.12 89 PHE A O 1
ATOM 639 N N . GLN A 1 90 ? -11.934 -3.250 5.440 1.00 85.38 90 GLN A N 1
ATOM 640 C CA . GLN A 1 90 ? -13.183 -3.517 6.148 1.00 85.38 90 GLN A CA 1
ATOM 641 C C . GLN A 1 90 ? -14.089 -2.280 6.130 1.00 85.38 90 GLN A C 1
ATOM 643 O O . GLN A 1 90 ? -13.738 -1.233 6.682 1.00 85.38 90 GLN A O 1
ATOM 648 N N . GLN A 1 91 ? -15.272 -2.411 5.524 1.00 82.44 91 GLN A N 1
ATOM 649 C CA . GLN A 1 91 ? -16.353 -1.416 5.628 1.00 82.44 91 GLN A CA 1
ATOM 650 C C . GLN A 1 91 ? -17.275 -1.688 6.818 1.00 82.44 91 GLN A C 1
ATOM 652 O O . GLN A 1 91 ? -17.872 -0.764 7.367 1.00 82.44 91 GLN A O 1
ATOM 657 N N . ALA A 1 92 ? -17.340 -2.944 7.260 1.00 80.56 92 ALA A N 1
ATOM 658 C CA . ALA A 1 92 ? -18.093 -3.374 8.427 1.00 80.56 92 ALA A CA 1
ATOM 659 C C . ALA A 1 92 ? -17.320 -4.453 9.203 1.00 80.56 92 ALA A C 1
ATOM 661 O O . ALA A 1 92 ? -16.366 -5.043 8.702 1.00 80.56 92 ALA A O 1
ATOM 662 N N . ILE A 1 93 ? -17.747 -4.724 10.441 1.00 77.50 93 ILE A N 1
ATOM 663 C CA . ILE A 1 93 ? -17.052 -5.612 11.398 1.00 77.50 93 ILE A CA 1
ATOM 664 C C . ILE A 1 93 ? -16.766 -7.009 10.820 1.00 77.50 93 ILE A C 1
ATOM 666 O O . ILE A 1 93 ? -15.755 -7.622 11.154 1.00 77.50 93 ILE A O 1
ATOM 670 N N . SER A 1 94 ? -17.642 -7.516 9.955 1.00 80.94 94 SER A N 1
ATOM 671 C CA . SER A 1 94 ? -17.543 -8.869 9.396 1.00 80.94 94 SER A CA 1
ATOM 672 C C . SER A 1 94 ? -17.532 -8.887 7.869 1.00 80.94 94 SER A C 1
ATOM 674 O O . SER A 1 94 ? -17.803 -9.925 7.277 1.00 80.94 94 SER A O 1
ATOM 676 N N . GLU A 1 95 ? -17.221 -7.756 7.236 1.00 82.12 95 GLU A N 1
ATOM 677 C CA . GLU A 1 95 ? -17.228 -7.627 5.780 1.00 82.12 95 GLU A CA 1
ATOM 678 C C . GLU A 1 95 ? -15.920 -7.010 5.294 1.00 82.12 95 GLU A C 1
ATOM 680 O O . GLU A 1 95 ? -15.511 -5.936 5.746 1.00 82.12 95 GLU A O 1
ATOM 685 N N . VAL A 1 96 ? -15.272 -7.699 4.356 1.00 84.44 96 VAL A N 1
ATOM 686 C CA . VAL A 1 96 ? -14.158 -7.151 3.588 1.00 84.44 96 VAL A CA 1
ATOM 687 C C . VAL A 1 96 ? -14.712 -6.706 2.248 1.00 84.44 96 VAL A C 1
ATOM 689 O O . VAL A 1 96 ? -15.230 -7.515 1.484 1.00 84.44 96 VAL A O 1
ATOM 692 N N . SER A 1 97 ? -14.567 -5.425 1.956 1.00 82.75 97 SER A N 1
ATOM 693 C CA . SER A 1 97 ? -14.946 -4.849 0.677 1.00 82.75 97 SER A CA 1
ATOM 694 C C . SER A 1 97 ? -13.703 -4.633 -0.177 1.00 82.75 97 SER A C 1
ATOM 696 O O . SER A 1 97 ? -12.584 -4.485 0.330 1.00 82.75 97 SER A O 1
ATOM 698 N N . GLN A 1 98 ? -13.905 -4.604 -1.492 1.00 82.12 98 GLN A N 1
ATOM 699 C CA . GLN A 1 98 ? -12.838 -4.387 -2.454 1.00 82.12 98 GLN A CA 1
ATOM 700 C C . GLN A 1 98 ? -13.121 -3.163 -3.309 1.00 82.12 98 GLN A C 1
ATOM 702 O O . GLN A 1 98 ? -14.238 -2.902 -3.749 1.00 82.12 98 GLN A O 1
ATOM 707 N N . TYR A 1 99 ? -12.070 -2.404 -3.565 1.00 76.75 99 TYR A N 1
ATOM 708 C CA . TYR A 1 99 ? -12.103 -1.292 -4.490 1.00 76.75 99 TYR A CA 1
ATOM 709 C C . TYR A 1 99 ? -11.136 -1.562 -5.630 1.00 76.75 99 TYR A C 1
ATOM 711 O O . TYR A 1 99 ? -9.958 -1.830 -5.381 1.00 76.75 9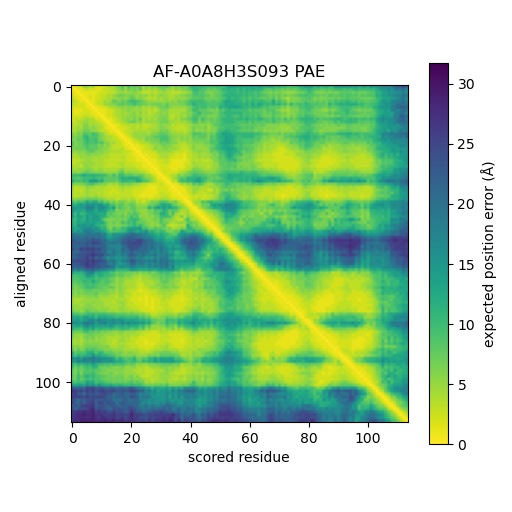9 TYR A O 1
ATOM 719 N N . GLN A 1 100 ? -11.623 -1.465 -6.869 1.00 77.69 100 GLN A N 1
ATOM 720 C CA . GLN A 1 100 ? -10.806 -1.685 -8.049 1.00 77.69 100 GLN A CA 1
ATOM 721 C C . GLN A 1 100 ? -10.619 -0.387 -8.830 1.00 77.69 100 GLN A C 1
ATOM 723 O O . GLN A 1 100 ? -11.564 0.306 -9.215 1.00 77.69 100 GLN A O 1
ATOM 728 N N . TRP A 1 101 ? -9.362 -0.078 -9.108 1.00 72.19 101 TRP A N 1
ATOM 729 C CA . TRP A 1 101 ? -8.995 0.960 -10.049 1.00 72.19 101 TRP A CA 1
ATOM 730 C C . TRP A 1 101 ? -8.546 0.312 -11.354 1.00 72.19 101 TRP A C 1
ATOM 732 O O . TRP A 1 101 ? -7.587 -0.463 -11.372 1.00 72.19 101 TRP A O 1
ATOM 742 N N . VAL A 1 102 ? -9.260 0.627 -12.434 1.00 69.81 102 VAL A N 1
ATOM 743 C CA . VAL A 1 102 ? -8.940 0.218 -13.805 1.00 69.81 102 VAL A CA 1
ATOM 744 C C . VAL A 1 102 ? -8.750 1.498 -14.599 1.00 69.81 102 VAL A C 1
ATOM 746 O O . VAL A 1 102 ? -9.569 2.402 -14.486 1.00 69.81 102 VAL A O 1
ATOM 749 N N . TYR A 1 103 ? -7.654 1.600 -15.347 1.00 62.19 103 TYR A N 1
ATOM 750 C CA . TYR A 1 103 ? -7.284 2.733 -16.206 1.00 62.19 103 TYR A CA 1
ATOM 751 C C . TYR A 1 103 ? -8.406 3.774 -16.462 1.00 62.19 103 TYR A C 1
ATOM 753 O O . TYR A 1 103 ? -9.412 3.488 -17.109 1.00 62.19 103 TYR A O 1
ATOM 761 N N . SER A 1 104 ? -8.222 4.989 -15.930 1.00 46.66 104 SER A N 1
ATOM 762 C CA . SER A 1 104 ? -9.117 6.154 -16.091 1.00 46.66 104 SER A CA 1
ATOM 763 C C . SER A 1 104 ? -10.499 6.091 -15.419 1.00 46.66 104 SER A C 1
ATOM 765 O O . SER A 1 104 ? -11.196 7.106 -15.436 1.00 46.66 104 SER A O 1
ATOM 767 N N . VAL A 1 105 ? -10.898 4.977 -14.788 1.00 41.94 105 VAL A N 1
ATOM 768 C CA . VAL A 1 105 ? -12.211 4.846 -14.133 1.00 41.94 105 VAL A CA 1
ATOM 769 C C . VAL A 1 105 ? -12.102 4.119 -12.787 1.00 41.94 105 VAL A C 1
ATOM 771 O O . VAL A 1 105 ? -11.585 3.013 -12.657 1.00 41.94 105 VAL A O 1
ATOM 774 N N . CYS A 1 106 ? -12.625 4.756 -11.747 1.00 43.50 106 CYS A N 1
ATOM 775 C CA . CYS A 1 106 ? -12.768 4.161 -10.425 1.00 43.50 106 CYS A CA 1
ATOM 776 C C . CYS A 1 106 ? -14.034 3.297 -10.385 1.00 43.50 106 CYS A C 1
ATOM 778 O O . CYS A 1 106 ? -15.125 3.838 -10.570 1.00 43.50 106 CYS A O 1
ATOM 780 N N . VAL A 1 107 ? -13.915 1.992 -10.117 1.00 42.56 107 VAL A N 1
ATOM 781 C CA . VAL A 1 107 ? -15.073 1.096 -9.976 1.00 42.56 107 VAL A CA 1
ATOM 782 C C . VAL A 1 107 ? -15.054 0.464 -8.584 1.00 42.56 107 VAL A C 1
ATOM 784 O O . VAL A 1 107 ? -14.213 -0.373 -8.262 1.00 42.56 107 VAL A O 1
ATOM 787 N N . ALA A 1 108 ? -15.984 0.889 -7.730 1.00 42.97 108 ALA A N 1
ATOM 788 C CA . ALA A 1 108 ? -16.214 0.247 -6.442 1.00 42.97 108 ALA A CA 1
ATOM 789 C C . ALA A 1 108 ? -17.175 -0.932 -6.640 1.00 42.97 108 ALA A C 1
ATOM 791 O O . ALA A 1 108 ? -18.287 -0.735 -7.131 1.00 42.97 108 ALA A O 1
ATOM 792 N N . TRP A 1 109 ? -16.759 -2.135 -6.247 1.00 40.28 109 TRP A N 1
ATOM 793 C CA . TRP A 1 109 ? -17.637 -3.300 -6.177 1.00 40.28 109 TRP A CA 1
ATOM 794 C C . TRP A 1 109 ? -17.879 -3.620 -4.705 1.00 40.28 109 TRP A C 1
ATOM 796 O O . TRP A 1 109 ? -16.953 -3.962 -3.974 1.00 40.28 109 TRP A O 1
ATOM 806 N N . ILE A 1 110 ? -19.125 -3.478 -4.260 1.00 37.81 110 ILE A N 1
ATOM 807 C CA . ILE A 1 110 ? -19.539 -3.961 -2.945 1.00 37.81 110 ILE A CA 1
ATOM 808 C C . ILE A 1 110 ? -20.064 -5.384 -3.149 1.00 37.81 110 ILE A C 1
ATOM 810 O O . ILE A 1 110 ? -21.103 -5.581 -3.772 1.00 37.81 110 ILE A O 1
ATOM 814 N N . ASP A 1 111 ? -19.295 -6.326 -2.605 1.00 42.78 111 ASP A N 1
ATOM 815 C CA . ASP A 1 111 ? -19.650 -7.704 -2.258 1.00 42.78 111 ASP A CA 1
ATOM 816 C C . ASP A 1 111 ? -19.706 -8.766 -3.388 1.00 42.78 111 ASP A C 1
ATOM 818 O O . ASP A 1 111 ? -20.507 -8.712 -4.322 1.00 42.78 111 ASP A O 1
ATOM 822 N N . GLN A 1 112 ? -18.897 -9.820 -3.228 1.00 31.19 112 GLN A N 1
ATOM 823 C CA . GLN A 1 112 ? -19.287 -11.179 -3.604 1.00 31.19 112 GLN A CA 1
ATOM 824 C C . GLN A 1 112 ? -19.024 -12.082 -2.402 1.00 31.19 112 GLN A C 1
ATOM 826 O O . GLN A 1 112 ? -17.892 -12.471 -2.120 1.00 31.19 112 GLN A O 1
ATOM 831 N N . LYS A 1 113 ? -20.116 -12.400 -1.706 1.00 30.67 113 LYS A N 1
ATOM 832 C CA . LYS A 1 113 ? -20.209 -13.486 -0.735 1.00 30.67 113 LYS A CA 1
ATOM 833 C C . LYS A 1 113 ? -19.534 -14.745 -1.288 1.00 30.67 113 LYS A C 1
ATOM 835 O O . LYS A 1 113 ? -19.896 -15.192 -2.378 1.00 30.67 113 LYS A O 1
ATOM 840 N N . CYS A 1 114 ?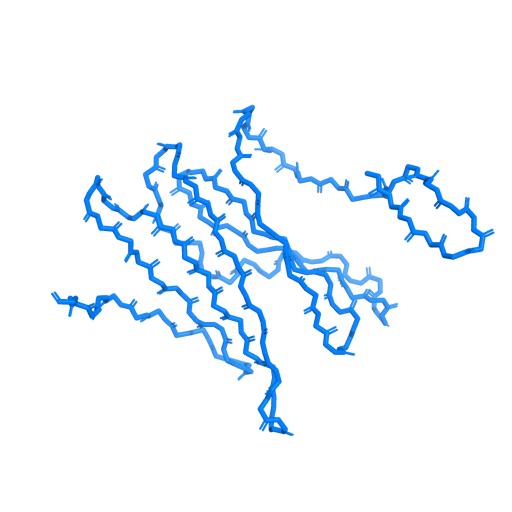 -18.596 -15.302 -0.525 1.00 36.91 114 CYS A N 1
ATOM 841 C CA . CYS A 1 114 ? -18.236 -16.715 -0.643 1.00 36.91 114 CYS A CA 1
ATOM 842 C C . CYS A 1 114 ? -19.409 -17.593 -0.192 1.0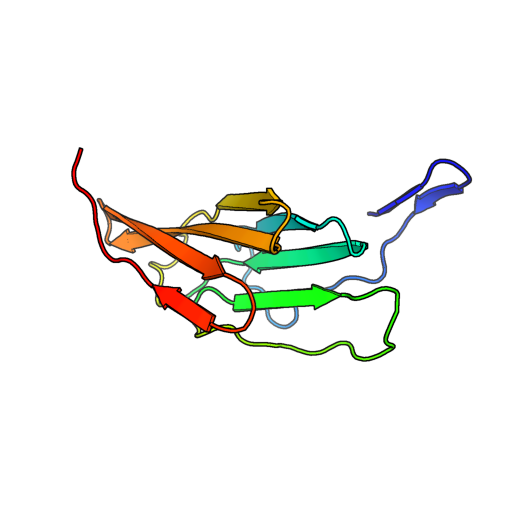0 36.91 114 CYS A C 1
ATOM 844 O O . CYS A 1 114 ? -20.090 -17.205 0.788 1.00 36.91 114 CYS A O 1
#

Sequence (114 aa):
MAHDSDSGWTLGSFSVPNAIPQTALAVTTTEDEGIHVYYGGSTIACWRKSTMLTQVGMTAASAQSSIPGSLVAAISWGTGSGLNICVSFQQAISEVSQYQWVYSVCVAWIDQKC

Foldseek 3Di:
DDADPPPGDDDDPDDDPPADPLWAWEWDADPQRWIWIWTDAQWIFIWIDGPVDPPRDGPRLDTDGADGNKHKYKDWDDPVVFIKMKMWTHRDPPDIFIWMDTPPDTDGDGDDDD

Radius of gyration: 14.91 Å; Cα contacts (8 Å, |Δi|>4): 225; chains: 1; bounding box: 44×33×37 Å

Organism: NCBI:txid91492

pLDDT: mean 70.77, std 17.1, range [30.67, 93.5]

Nearest PDB structures (foldseek):
  4d52-assembly3_C  TM=7.159E-01  e=1.035E-02  Aspergillus fumigatus
  4agt-assembly1_B  TM=6.910E-01  e=6.408E-03  Aspergillus fumigatus
  7c3e-assembly1_B  TM=7.764E-01  e=1.351E-02  Orbilia oligospora ATCC 24927
  7c37-assembly1_A  TM=7.852E-01  e=1.672E-02  Orbilia oligospora ATCC 24927
  6gke-assembly1_A-2  TM=7.404E-01  e=3.718E-02  Aleuria aurantia